Protein 1UB9 (pdb70)

Organism: Pyrococcus horikoshii (strain ATCC 700860 / DSM 12428 / JCM 9974 / NBRC 100139 / OT-3) (NCBI:txid70601)

Sequence (100 aa):
MEELKEIMKSHILGNPVRLGIMIFLLPRRKAPFSQIQKVLDLTPGNLDSHIRVLERNGLVKTYKVIADRPRTVVEITDFGMEEAKRFLSSLKAVIDGLDL

Foldseek 3Di:
DVLVVVLVPCPLCNPPVLVVVLVVQLVPQKDWLVVCCVVVVHDSVVSVVSLVSCVVVQQWDWDWDPPPPTTIMIGGDPVNNVVSVVSVVSVVVVVVVVPD

Nearest PDB structures (foldseek):
  1ub9-assembly1_A-2  TM=1.010E+00  e=4.162E-18  Pyrococcus horikoshii OT3
  5hli-assembly1_A  TM=9.163E-01  e=1.766E-05  Staphylococcus epidermidis
  5hli-assembly1_B  TM=8.101E-01  e=1.254E-04  Staphylococcus epidermidis
  3vod-assembly1_A  TM=7.818E-01  e=8.906E-04  Escherichia coli K-12
  5h3r-assembly1_B  TM=6.726E-01  e=6.424E-04  Escherichia coli K-12

CATH classification: 1.10.10.10

Radius of gyration: 14.81 Å; Cα contacts (8 Å, |Δi|>4): 107; chains: 1; bounding box: 45×22×39 Å

Secondary structure (DSSP, 8-state):
-HHHHHHHT-HHHHSHHHHHHHHHHHHHSEEEHHHHHHHTT--HHHHHHHHHHHHHTTSEEEEEE-SSS-EEEEEE-HHHHHHHHHHHHHHHHHHHHH--

Structure (mmCIF, N/CA/C/O backbone):
data_1UB9
#
_entry.id   1UB9
#
_cell.length_a   45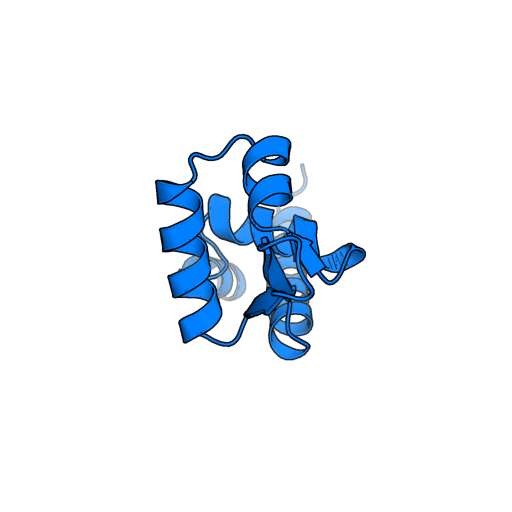.159
_cell.length_b   45.159
_cell.length_c   96.175
_cell.angle_alpha   90.00
_cell.angle_beta   90.00
_cell.angle_gamma   90.00
#
_symmetry.space_group_name_H-M   'P 43 21 2'
#
loop_
_entity.id
_entity.type
_entity.pdbx_description
1 polymer 'Hypothetical protein PH1061'
2 water water
#
loop_
_atom_site.group_PDB
_atom_site.id
_atom_site.type_symbol
_atom_site.label_atom_id
_atom_site.label_alt_id
_atom_site.label_comp_id
_atom_site.label_asym_id
_atom_site.label_entity_id
_atom_site.label_seq_id
_atom_site.pdbx_PDB_ins_code
_atom_site.Cartn_x
_atom_site.Cartn_y
_atom_site.Cartn_z
_atom_site.occupancy
_atom_site.B_iso_or_equiv
_atom_site.auth_seq_id
_atom_site.auth_comp_id
_atom_site.auth_asym_id
_atom_site.auth_atom_id
_atom_site.pdbx_PDB_model_num
ATOM 1 N N . MET A 1 1 ? 28.953 35.498 15.371 1.00 40.87 1 MET A N 1
ATOM 2 C CA . MET A 1 1 ? 30.014 36.537 15.300 1.00 40.78 1 MET A CA 1
ATOM 3 C C . MET A 1 1 ? 31.429 35.961 15.351 1.00 41.30 1 MET A C 1
ATOM 4 O O . MET A 1 1 ? 32.368 36.561 14.829 1.00 38.95 1 MET A O 1
ATOM 9 N N . GLU A 1 2 ? 31.586 34.800 15.977 1.00 42.46 2 GLU A N 1
ATOM 10 C CA . GLU A 1 2 ? 32.905 34.178 16.083 1.00 42.19 2 GLU A CA 1
ATOM 11 C C . GLU A 1 2 ? 33.454 33.665 14.745 1.00 40.73 2 GLU A C 1
ATOM 12 O O . GLU A 1 2 ? 34.650 33.774 14.479 1.00 38.49 2 GLU A O 1
ATOM 18 N N . GLU A 1 3 ? 32.593 33.108 13.899 1.00 40.45 3 GLU A N 1
ATOM 19 C CA . GLU A 1 3 ? 33.058 32.605 12.608 1.00 39.93 3 GLU A CA 1
ATOM 20 C C . GLU A 1 3 ? 33.308 33.761 11.632 1.00 37.67 3 GLU A C 1
ATOM 21 O O . GLU A 1 3 ? 34.171 33.677 10.759 1.00 36.91 3 GLU A O 1
ATOM 27 N N . LEU A 1 4 ? 32.559 34.844 11.789 1.00 34.89 4 LEU A N 1
ATOM 28 C CA . LEU A 1 4 ? 32.734 35.993 10.914 1.00 34.68 4 LEU A CA 1
ATOM 29 C C . LEU A 1 4 ? 34.138 36.565 11.094 1.00 33.20 4 LEU A C 1
ATOM 30 O O . LEU A 1 4 ? 34.824 36.852 10.118 1.00 32.11 4 LEU A O 1
ATOM 35 N N . LYS A 1 5 ? 34.564 36.717 12.346 1.00 32.86 5 LYS A N 1
ATOM 36 C CA . LYS A 1 5 ? 35.894 37.235 12.644 1.00 34.32 5 LYS A CA 1
ATOM 37 C C . LYS A 1 5 ? 36.987 36.324 12.084 1.00 35.66 5 LYS A C 1
ATOM 38 O O . LYS A 1 5 ? 38.054 36.793 11.676 1.00 34.39 5 LYS A O 1
ATOM 44 N N . GLU A 1 6 ? 36.721 35.022 12.067 1.00 35.60 6 GLU A N 1
ATOM 45 C CA . GLU A 1 6 ? 37.695 34.064 11.551 1.00 37.84 6 GLU A CA 1
ATOM 46 C C . GLU A 1 6 ? 37.974 34.358 10.082 1.00 35.83 6 GLU A C 1
ATOM 47 O O . GLU A 1 6 ? 39.126 34.394 9.646 1.00 35.12 6 GLU A O 1
ATOM 53 N N . ILE A 1 7 ? 36.909 34.573 9.320 1.00 34.56 7 ILE A N 1
ATOM 54 C CA . ILE A 1 7 ? 37.043 34.871 7.901 1.00 34.52 7 ILE A CA 1
ATOM 55 C C . ILE A 1 7 ? 37.704 36.236 7.687 1.00 34.51 7 ILE A C 1
ATOM 56 O O . ILE A 1 7 ? 38.583 36.383 6.834 1.00 33.87 7 ILE A O 1
ATOM 61 N N . MET A 1 8 ? 37.292 37.222 8.477 1.00 32.92 8 MET A N 1
ATOM 62 C CA . MET A 1 8 ? 37.832 38.575 8.377 1.00 33.06 8 MET A CA 1
ATOM 63 C C . MET A 1 8 ? 39.341 38.665 8.631 1.00 34.46 8 MET A C 1
ATOM 64 O O . MET A 1 8 ? 40.012 39.560 8.107 1.00 33.18 8 MET A O 1
ATOM 69 N N . LYS A 1 9 ? 39.871 37.746 9.434 1.00 35.12 9 LYS A N 1
ATOM 70 C CA . LYS A 1 9 ? 41.294 37.750 9.755 1.00 36.53 9 LYS A CA 1
ATOM 71 C C . LYS A 1 9 ? 42.173 36.983 8.767 1.00 35.11 9 LYS A C 1
ATOM 72 O O . LYS A 1 9 ? 43.392 36.951 8.918 1.00 34.81 9 LYS A O 1
ATOM 78 N N . SER A 1 10 ? 41.565 36.371 7.757 1.00 33.47 10 SER A N 1
ATOM 79 C CA . SER A 1 10 ? 42.337 35.630 6.760 1.00 33.70 10 SER A CA 1
ATOM 80 C C . SER A 1 10 ? 42.821 36.592 5.685 1.00 33.27 10 SER A C 1
ATOM 81 O O . SER A 1 10 ? 42.306 36.593 4.562 1.00 32.86 10 SER A O 1
ATOM 84 N N . HIS A 1 11 ? 43.818 37.404 6.026 1.00 33.87 11 HIS A N 1
ATOM 85 C CA . HIS A 1 11 ? 44.354 38.387 5.092 1.00 34.87 11 HIS A CA 1
ATOM 86 C C . HIS A 1 11 ? 45.099 37.776 3.908 1.00 33.65 11 HIS A C 1
ATOM 87 O O . HIS A 1 11 ? 45.189 38.395 2.847 1.00 32.65 11 HIS A O 1
ATOM 94 N N . ILE A 1 12 ? 45.633 36.572 4.078 1.00 30.32 12 ILE A N 1
ATOM 95 C CA . ILE A 1 12 ? 46.352 35.921 2.982 1.00 31.56 12 ILE A CA 1
ATOM 96 C C . ILE A 1 12 ? 45.375 35.256 2.007 1.00 31.04 12 ILE A C 1
ATOM 97 O O . ILE A 1 12 ? 45.301 35.630 0.837 1.00 29.73 12 ILE A O 1
ATOM 102 N N . LEU A 1 13 ? 44.615 34.279 2.500 1.00 32.37 13 LEU A N 1
ATOM 103 C CA . LEU A 1 13 ? 43.657 33.561 1.663 1.00 34.27 13 LEU A CA 1
ATOM 104 C C . LEU A 1 13 ? 42.401 34.363 1.342 1.00 34.22 13 LEU A C 1
ATOM 105 O O . LEU A 1 13 ? 41.727 34.088 0.348 1.00 35.54 13 LEU A O 1
ATOM 110 N N . GLY A 1 14 ? 42.097 35.352 2.178 1.00 33.19 14 GLY A N 1
ATOM 111 C CA . GLY A 1 14 ? 40.912 36.170 1.979 1.00 34.22 14 GLY A CA 1
ATOM 112 C C . GLY A 1 14 ? 40.949 37.103 0.781 1.00 33.24 14 GLY A C 1
ATOM 113 O O . GLY A 1 14 ? 39.904 37.383 0.185 1.00 33.66 14 GLY A O 1
ATOM 114 N N . ASN A 1 15 ? 42.137 37.602 0.444 1.00 31.28 15 ASN A N 1
ATOM 115 C CA . ASN A 1 15 ? 42.315 38.497 -0.697 1.00 29.37 15 ASN A CA 1
ATOM 116 C C . ASN A 1 15 ? 41.659 37.813 -1.899 1.00 29.59 15 ASN A C 1
ATOM 117 O O . ASN A 1 15 ? 41.923 36.643 -2.177 1.00 27.68 15 ASN A O 1
ATOM 122 N N . PRO A 1 16 ? 40.781 38.536 -2.612 1.00 31.23 16 PRO A N 1
ATOM 123 C CA . PRO A 1 16 ? 40.069 38.003 -3.779 1.00 32.48 16 PRO A CA 1
ATOM 124 C C . PRO A 1 16 ? 40.940 37.418 -4.884 1.00 32.25 16 PRO A C 1
ATOM 125 O O . PRO A 1 16 ? 40.569 36.418 -5.498 1.00 31.00 16 PRO A O 1
ATOM 129 N N . VAL A 1 17 ? 42.095 38.026 -5.134 1.00 30.62 17 VAL A N 1
ATOM 130 C CA . VAL A 1 17 ? 42.979 37.509 -6.170 1.00 30.57 17 VAL A CA 1
ATOM 131 C C . VAL A 1 17 ? 43.631 36.196 -5.727 1.00 29.56 17 VAL A C 1
ATOM 132 O O . VAL A 1 17 ? 43.600 35.204 -6.458 1.00 29.44 17 VAL A O 1
ATOM 136 N N . ARG A 1 18 ? 44.206 36.186 -4.527 1.00 27.41 18 ARG A N 1
ATOM 137 C CA . ARG A 1 18 ? 44.860 34.986 -4.005 1.00 26.70 18 ARG A CA 1
ATOM 138 C C . ARG A 1 18 ? 43.880 33.833 -3.880 1.00 27.02 18 ARG A C 1
ATOM 139 O O . ARG A 1 18 ? 44.217 32.690 -4.192 1.00 27.76 18 ARG A O 1
ATOM 147 N N . LEU A 1 19 ? 42.669 34.143 -3.420 1.00 26.83 19 LEU A N 1
ATOM 148 C CA . LEU A 1 19 ? 41.627 33.143 -3.258 1.00 27.03 19 LEU A CA 1
ATOM 149 C C . LEU A 1 19 ? 41.318 32.501 -4.601 1.00 26.83 19 LEU A C 1
ATOM 150 O O . LEU A 1 19 ? 41.178 31.276 -4.695 1.00 23.99 19 LEU A O 1
ATOM 155 N N . GLY A 1 20 ? 41.206 33.338 -5.632 1.00 26.66 20 GLY A N 1
ATOM 156 C CA . GLY A 1 20 ? 40.927 32.843 -6.972 1.00 26.69 20 GLY A CA 1
ATOM 157 C C . GLY A 1 20 ? 42.048 31.954 -7.483 1.00 26.20 20 GLY A C 1
ATOM 158 O O . GLY A 1 20 ? 41.802 30.938 -8.134 1.00 26.48 20 GLY A O 1
ATOM 159 N N . ILE A 1 21 ? 43.288 32.341 -7.201 1.00 27.45 21 ILE A N 1
ATOM 160 C CA . ILE A 1 21 ? 44.445 31.549 -7.616 1.00 25.01 21 ILE A CA 1
ATOM 161 C C . ILE A 1 21 ? 44.423 30.185 -6.930 1.00 27.15 21 ILE A C 1
ATOM 162 O O . ILE A 1 21 ? 44.759 29.164 -7.542 1.00 26.98 21 ILE A O 1
ATOM 167 N N . MET A 1 22 ? 44.045 30.168 -5.652 1.00 24.65 22 MET A N 1
ATOM 168 C CA . MET A 1 22 ? 43.994 28.918 -4.904 1.00 25.34 22 MET A CA 1
ATOM 169 C C . MET A 1 22 ? 42.837 28.040 -5.377 1.00 26.09 22 MET A C 1
ATOM 170 O O . MET A 1 22 ? 42.967 26.810 -5.441 1.00 27.19 22 MET A O 1
ATOM 175 N N . ILE A 1 23 ? 41.707 28.659 -5.712 1.00 25.43 23 ILE A N 1
ATOM 176 C CA . ILE A 1 23 ? 40.556 27.908 -6.207 1.00 25.38 23 ILE A CA 1
ATOM 177 C C . ILE A 1 23 ? 40.895 27.329 -7.582 1.00 23.94 23 ILE A C 1
ATOM 178 O O . ILE A 1 23 ? 40.491 26.219 -7.915 1.00 24.57 23 ILE A O 1
ATOM 183 N N . PHE A 1 24 ? 41.654 28.084 -8.370 1.00 24.86 24 PHE A N 1
ATOM 184 C CA . PHE A 1 24 ? 42.068 27.634 -9.697 1.00 24.80 24 PHE A CA 1
ATOM 185 C C . PHE A 1 24 ? 42.924 26.380 -9.589 1.00 26.70 24 PHE A C 1
ATOM 186 O O . PHE A 1 24 ? 42.731 25.408 -10.331 1.00 25.52 24 PHE A O 1
ATOM 194 N N . LEU A 1 25 ? 43.863 26.408 -8.647 1.00 25.84 25 LEU A N 1
ATOM 195 C CA . LEU A 1 25 ? 44.797 25.304 -8.442 1.00 27.68 25 LEU A CA 1
ATOM 196 C C . LEU A 1 25 ? 44.245 24.095 -7.696 1.00 28.07 25 LEU A C 1
ATOM 197 O O . LEU A 1 25 ? 44.760 22.987 -7.845 1.00 25.56 25 LEU A O 1
ATOM 202 N N . LEU A 1 26 ? 43.206 24.304 -6.897 1.00 28.16 26 LEU A N 1
ATOM 203 C CA . LEU A 1 26 ? 42.623 23.224 -6.106 1.00 31.01 26 LEU A CA 1
ATOM 204 C C . LEU A 1 26 ? 42.352 21.939 -6.909 1.00 31.93 26 LEU A C 1
ATOM 205 O O . LEU A 1 26 ? 42.754 20.854 -6.495 1.00 29.66 26 LEU A O 1
ATOM 210 N N . PRO A 1 27 ? 41.679 22.046 -8.068 1.00 31.64 27 PRO A N 1
ATOM 211 C CA . PRO A 1 27 ? 41.395 20.849 -8.872 1.00 33.23 27 PRO A CA 1
ATOM 212 C C . PRO A 1 27 ? 42.512 20.469 -9.849 1.00 33.04 27 PRO A C 1
ATOM 213 O O . PRO A 1 27 ? 42.544 19.351 -10.362 1.00 34.47 27 PRO A O 1
ATOM 217 N N . ARG A 1 28 ? 43.426 21.398 -10.102 1.00 32.10 28 ARG A N 1
ATOM 218 C CA . ARG A 1 28 ? 44.491 21.166 -11.073 1.00 30.70 28 ARG A CA 1
ATOM 219 C C . ARG A 1 28 ? 45.878 20.866 -10.522 1.00 30.48 28 ARG A C 1
ATOM 220 O O . ARG A 1 28 ? 46.734 20.376 -11.257 1.00 29.35 28 ARG A O 1
ATOM 228 N N . ARG A 1 29 ? 46.086 21.160 -9.240 1.00 28.89 29 ARG A N 1
ATOM 229 C CA . ARG A 1 29 ? 47.355 20.945 -8.544 1.00 31.02 29 ARG A CA 1
ATOM 230 C C . ARG A 1 29 ? 48.483 21.873 -8.973 1.00 30.36 29 ARG A C 1
ATOM 231 O O . ARG A 1 29 ? 49.183 22.431 -8.129 1.00 28.91 29 ARG A O 1
ATOM 239 N N . LYS A 1 30 ? 48.674 22.036 -10.276 1.00 29.24 30 LYS A N 1
ATOM 240 C CA . LYS A 1 30 ? 49.747 22.901 -10.762 1.00 33.48 30 LYS A CA 1
ATOM 241 C C . LYS A 1 30 ? 49.480 23.434 -12.159 1.00 32.91 30 LYS A C 1
ATOM 242 O O . LYS A 1 30 ? 48.712 22.850 -12.915 1.00 32.84 30 LYS A O 1
ATOM 248 N N . ALA A 1 31 ? 50.120 24.547 -12.493 1.00 32.27 31 ALA A N 1
ATOM 249 C CA . ALA A 1 31 ? 49.955 25.144 -13.811 1.00 31.72 31 ALA A CA 1
ATOM 250 C C . ALA A 1 31 ? 51.085 26.122 -14.087 1.00 32.00 31 ALA A C 1
ATOM 251 O O . ALA A 1 31 ? 51.694 26.659 -13.159 1.00 31.26 31 ALA A O 1
ATOM 253 N N . PRO A 1 32 ? 51.413 26.336 -15.371 1.00 32.17 32 PRO A N 1
ATOM 254 C CA . PRO A 1 32 ? 52.486 27.281 -15.678 1.00 30.39 32 PRO A CA 1
ATOM 255 C C . PRO A 1 32 ? 52.031 28.686 -15.288 1.00 30.10 32 PRO A C 1
ATOM 256 O O . PRO A 1 32 ? 50.853 29.025 -15.413 1.00 27.53 32 PRO A O 1
ATOM 260 N N . PHE A 1 33 ? 52.974 29.486 -14.810 1.00 29.82 33 PHE A N 1
ATOM 261 C CA . PHE A 1 33 ? 52.719 30.862 -14.415 1.00 31.94 33 PHE A CA 1
ATOM 262 C C . PHE A 1 33 ? 51.998 31.571 -15.563 1.00 32.62 33 PHE A C 1
ATOM 263 O O . PHE A 1 33 ? 51.002 32.273 -15.357 1.00 31.44 33 PHE A O 1
ATOM 271 N N . SER A 1 34 ? 52.497 31.366 -16.780 1.00 34.26 34 SER A N 1
ATOM 272 C CA . SER A 1 34 ? 51.914 32.006 -17.953 1.00 36.16 34 SER A CA 1
ATOM 273 C C . SER A 1 34 ? 50.446 31.650 -18.204 1.00 35.11 34 SER A C 1
ATOM 274 O O . SER A 1 34 ? 49.685 32.489 -18.681 1.00 33.78 34 SER A O 1
ATOM 277 N N . GLN A 1 35 ? 50.043 30.418 -17.895 1.00 33.92 35 GLN A N 1
ATOM 278 C CA . GLN A 1 35 ? 48.648 30.025 -18.096 1.00 32.69 35 GLN A CA 1
ATOM 279 C C . GLN A 1 35 ? 47.742 30.722 -17.081 1.00 31.93 35 GLN A C 1
ATOM 280 O O . GLN A 1 35 ? 46.697 31.266 -17.435 1.00 32.19 35 GLN A O 1
ATOM 286 N N . ILE A 1 36 ? 48.151 30.698 -15.816 1.00 30.09 36 ILE A N 1
ATOM 287 C CA . ILE A 1 36 ? 47.385 31.329 -14.748 1.00 28.64 36 ILE A CA 1
ATOM 288 C C . ILE A 1 36 ? 47.177 32.803 -15.083 1.00 28.47 36 ILE A C 1
ATOM 289 O O . ILE A 1 36 ? 46.064 33.330 -14.990 1.00 27.77 36 ILE A O 1
ATOM 294 N N . GLN A 1 37 ? 48.262 33.453 -15.484 1.00 27.79 37 GLN A N 1
ATOM 295 C CA . GLN A 1 37 ? 48.251 34.865 -15.844 1.00 30.14 37 GLN A CA 1
ATOM 296 C C . GLN A 1 37 ? 47.210 35.170 -16.924 1.00 31.38 37 GLN A C 1
ATOM 297 O O . GLN A 1 37 ? 46.435 36.120 -16.805 1.00 30.85 37 GLN A O 1
ATOM 303 N N . LYS A 1 38 ? 47.194 34.353 -17.973 1.00 31.51 38 LYS A N 1
ATOM 304 C CA . LYS A 1 38 ? 46.256 34.536 -19.072 1.00 31.98 38 LYS A CA 1
ATOM 305 C C . LYS A 1 38 ? 44.807 34.146 -18.763 1.00 30.38 38 LYS A C 1
ATOM 306 O O . LYS A 1 38 ? 43.892 34.918 -19.030 1.00 30.64 38 LYS A O 1
ATOM 312 N N . VAL A 1 39 ? 44.592 32.962 -18.199 1.00 28.91 39 VAL A N 1
ATOM 313 C CA . VAL A 1 39 ? 43.227 32.524 -17.917 1.00 29.76 39 VAL A CA 1
ATOM 314 C C . VAL A 1 39 ? 42.508 33.365 -16.849 1.00 29.68 39 VAL A C 1
ATOM 315 O O . VAL A 1 39 ? 41.301 33.606 -16.952 1.00 29.35 39 VAL A O 1
ATOM 319 N N . LEU A 1 40 ? 43.238 33.833 -15.841 1.00 28.59 40 LEU A N 1
ATOM 320 C CA . LEU A 1 40 ? 42.628 34.644 -14.787 1.00 30.48 40 LEU A CA 1
ATOM 321 C C . LEU A 1 40 ? 42.731 36.148 -15.077 1.00 32.57 40 LEU A C 1
ATOM 322 O O . LEU A 1 40 ? 42.433 36.979 -14.214 1.00 31.97 40 LEU A O 1
ATOM 327 N N . ASP A 1 41 ? 43.154 36.485 -16.294 1.00 33.56 41 ASP A N 1
ATOM 328 C CA . ASP A 1 41 ? 43.294 37.873 -16.737 1.00 36.86 41 ASP A CA 1
ATOM 329 C C . ASP A 1 41 ? 43.997 38.771 -15.720 1.00 36.25 41 ASP A C 1
ATOM 330 O O . ASP A 1 41 ? 43.447 39.780 -15.273 1.00 34.61 41 ASP A O 1
ATOM 335 N N . LEU A 1 42 ? 45.217 38.384 -15.364 1.00 34.09 42 LEU A N 1
ATOM 336 C CA . LEU A 1 42 ? 46.037 39.119 -14.412 1.00 35.51 42 LEU A CA 1
ATOM 337 C C . LEU A 1 42 ? 47.317 39.555 -15.114 1.00 37.32 42 LEU A C 1
ATOM 338 O O . LEU A 1 42 ? 47.784 38.896 -16.043 1.00 37.04 42 LEU A O 1
ATOM 343 N N . THR A 1 43 ? 47.888 40.664 -14.673 1.00 36.70 43 THR A N 1
ATOM 344 C CA . THR A 1 43 ? 49.133 41.123 -15.259 1.00 37.76 43 THR A CA 1
ATOM 345 C C . THR A 1 43 ? 50.245 40.267 -14.639 1.00 37.74 43 THR A C 1
ATOM 346 O O . THR A 1 43 ? 50.113 39.782 -13.511 1.00 35.90 43 THR A O 1
ATOM 350 N N . PRO A 1 44 ? 51.350 40.060 -15.369 1.00 37.75 44 PRO A N 1
ATOM 351 C CA . PRO A 1 44 ? 52.445 39.251 -14.825 1.00 38.36 44 PRO A CA 1
ATOM 352 C C . PRO A 1 44 ? 52.949 39.820 -13.499 1.00 38.15 44 PRO A C 1
ATOM 353 O O . PRO A 1 44 ? 53.333 39.072 -12.597 1.00 37.21 44 PRO A O 1
ATOM 357 N N . GLY A 1 45 ? 52.928 41.149 -13.392 1.00 38.41 45 GLY A N 1
ATOM 358 C CA . GLY A 1 45 ? 53.385 41.829 -12.186 1.00 36.81 45 GLY A CA 1
ATOM 359 C C . GLY A 1 45 ? 52.532 41.585 -10.951 1.00 35.88 45 GLY A C 1
ATOM 360 O O . GLY A 1 45 ? 53.059 41.335 -9.863 1.00 34.83 45 GLY A O 1
ATOM 361 N N . ASN A 1 46 ? 51.214 41.669 -11.102 1.00 36.05 46 ASN A N 1
ATOM 362 C CA . ASN A 1 46 ? 50.329 41.433 -9.973 1.00 35.29 46 ASN A CA 1
ATOM 363 C C . ASN A 1 46 ? 50.350 39.970 -9.562 1.00 32.11 46 ASN A C 1
ATOM 364 O O . ASN A 1 46 ? 50.389 39.656 -8.375 1.00 31.11 46 ASN A O 1
ATOM 369 N N . LEU A 1 47 ? 50.311 39.082 -10.548 1.00 30.45 47 LEU A N 1
ATOM 370 C CA . LEU A 1 47 ? 50.332 37.655 -10.279 1.00 30.31 47 LEU A CA 1
ATOM 371 C C . LEU A 1 47 ? 51.590 37.322 -9.494 1.00 30.90 47 LEU A C 1
ATOM 372 O O . LEU A 1 47 ? 51.542 36.643 -8.475 1.00 31.70 47 LEU A O 1
ATOM 377 N N . ASP A 1 48 ? 52.716 37.827 -9.975 1.00 33.56 48 ASP A N 1
ATOM 378 C CA . ASP A 1 48 ? 53.999 37.587 -9.332 1.00 34.82 48 ASP A CA 1
ATOM 379 C C . ASP A 1 48 ? 53.983 37.962 -7.849 1.00 35.09 48 ASP A C 1
ATOM 38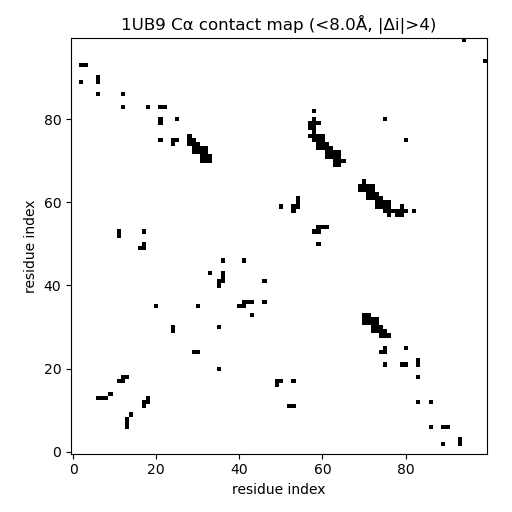0 O O . ASP A 1 48 ? 54.426 37.187 -7.000 1.00 34.69 48 ASP A O 1
ATOM 385 N N . SER A 1 49 ? 53.460 39.142 -7.533 1.00 33.83 49 SER A N 1
ATOM 386 C CA . SER A 1 49 ? 53.405 39.585 -6.148 1.00 34.41 49 SER A CA 1
ATOM 387 C C . SER A 1 49 ? 52.520 38.697 -5.287 1.00 31.19 49 SER A C 1
ATOM 388 O O . SER A 1 49 ? 52.880 38.364 -4.165 1.00 29.24 49 SER A O 1
ATOM 391 N N . HIS A 1 50 ? 51.359 38.316 -5.805 1.00 31.60 50 HIS A N 1
ATOM 392 C CA . HIS A 1 50 ? 50.463 37.448 -5.046 1.00 30.41 50 HIS A CA 1
ATOM 393 C C . HIS A 1 50 ? 51.071 36.064 -4.833 1.00 28.81 50 HIS A C 1
ATOM 394 O O . HIS A 1 50 ? 50.915 35.465 -3.767 1.00 28.86 50 HIS A O 1
ATOM 401 N N . ILE A 1 51 ? 51.767 35.563 -5.848 1.00 28.91 51 ILE A N 1
ATOM 402 C CA . ILE A 1 51 ? 52.409 34.253 -5.764 1.00 29.80 51 ILE A CA 1
ATOM 403 C C . ILE A 1 51 ? 53.468 34.248 -4.659 1.00 30.86 51 ILE A C 1
ATOM 404 O O . ILE A 1 51 ? 53.590 33.277 -3.910 1.00 28.65 51 ILE A O 1
ATOM 409 N N . ARG A 1 52 ? 54.221 35.343 -4.556 1.00 32.49 52 ARG A N 1
ATOM 410 C CA . ARG A 1 52 ? 55.257 35.477 -3.529 1.00 34.86 52 ARG A CA 1
ATOM 411 C C . ARG A 1 52 ? 54.645 35.428 -2.127 1.00 31.75 52 ARG A C 1
ATOM 412 O O . ARG A 1 52 ? 55.168 34.769 -1.235 1.00 31.93 52 ARG A O 1
ATOM 420 N N . VAL A 1 53 ? 53.533 36.128 -1.937 1.00 32.22 53 VAL A N 1
ATOM 421 C CA . VAL A 1 53 ? 52.854 36.135 -0.643 1.00 30.03 53 VAL A CA 1
ATOM 422 C C . VAL A 1 53 ? 52.417 34.706 -0.296 1.00 29.87 53 VAL A C 1
ATOM 423 O O . VAL A 1 53 ? 52.613 34.228 0.827 1.00 28.01 53 VAL A O 1
ATOM 427 N N . LEU A 1 54 ? 51.814 34.031 -1.268 1.00 28.28 54 LEU A N 1
ATOM 428 C CA . LEU A 1 54 ? 51.343 32.669 -1.064 1.00 27.38 54 LEU A CA 1
ATOM 429 C C . LEU A 1 54 ? 52.486 31.707 -0.774 1.00 29.05 54 LEU A C 1
ATOM 430 O O . LEU A 1 54 ? 52.367 30.852 0.102 1.00 28.81 54 LEU A O 1
ATOM 435 N N . GLU A 1 55 ? 53.596 31.846 -1.497 1.00 30.65 55 GLU A N 1
ATOM 436 C CA . GLU A 1 55 ? 54.724 30.942 -1.289 1.00 33.05 55 GLU A CA 1
ATOM 437 C C . GLU A 1 55 ? 55.439 31.176 0.045 1.00 34.92 55 GLU A C 1
ATOM 438 O O . GLU A 1 55 ? 55.894 30.221 0.675 1.00 31.82 55 GLU A O 1
ATOM 444 N N . ARG A 1 56 ? 55.529 32.432 0.482 1.00 35.74 56 ARG A N 1
ATOM 445 C CA . ARG A 1 56 ? 56.180 32.728 1.757 1.00 37.02 56 ARG A CA 1
ATOM 446 C C . ARG A 1 56 ? 55.383 32.105 2.891 1.00 36.64 56 ARG A C 1
ATOM 447 O O . ARG A 1 56 ? 55.913 31.863 3.974 1.00 37.84 56 ARG A O 1
ATOM 455 N N . ASN A 1 57 ? 54.101 31.852 2.644 1.00 33.58 57 ASN A N 1
ATOM 456 C CA . ASN A 1 57 ? 53.245 31.260 3.658 1.00 31.96 57 ASN A CA 1
ATOM 457 C C . ASN A 1 57 ? 52.995 29.773 3.425 1.00 31.62 57 ASN A C 1
ATOM 458 O O . ASN A 1 57 ? 52.078 29.189 4.008 1.00 32.26 57 ASN A O 1
ATOM 463 N N . GLY A 1 58 ? 53.825 29.173 2.570 1.00 30.98 58 GLY A N 1
ATOM 464 C CA . GLY A 1 58 ? 53.739 27.752 2.269 1.00 27.93 58 GLY A CA 1
ATOM 465 C C . GLY A 1 58 ? 52.461 27.234 1.632 1.00 28.96 58 GLY A C 1
ATOM 466 O O . GLY A 1 58 ? 52.191 26.032 1.695 1.00 27.60 58 GLY A O 1
ATOM 467 N N . LEU A 1 59 ? 51.685 28.119 1.007 1.00 27.82 59 LEU A N 1
ATOM 468 C CA . LEU A 1 59 ? 50.423 27.734 0.369 1.00 25.95 59 LEU A CA 1
ATOM 469 C C . LEU A 1 59 ? 50.631 27.207 -1.048 1.00 25.42 59 LEU A C 1
ATOM 470 O O . LEU A 1 59 ? 49.843 26.398 -1.552 1.00 24.89 59 LEU A O 1
ATOM 475 N N . VAL A 1 60 ? 51.687 27.685 -1.695 1.00 26.75 60 VAL A N 1
ATOM 476 C CA . VAL A 1 60 ? 52.050 27.224 -3.026 1.00 29.17 60 VAL A CA 1
ATOM 477 C C . VAL A 1 60 ? 53.568 27.129 -3.056 1.00 32.41 60 VAL A C 1
ATOM 478 O O . VAL A 1 60 ? 54.248 27.540 -2.111 1.00 30.24 60 VAL A O 1
ATOM 482 N N . LYS A 1 61 ? 54.090 26.564 -4.132 1.00 34.44 61 LYS A N 1
ATOM 483 C CA . LYS A 1 61 ? 55.524 26.440 -4.304 1.00 37.79 61 LYS A CA 1
ATOM 484 C C . LYS A 1 61 ? 55.744 26.718 -5.786 1.00 37.00 61 LYS A C 1
ATOM 485 O O . LYS A 1 61 ? 54.868 26.450 -6.606 1.00 36.82 61 LYS A O 1
ATOM 491 N N . THR A 1 62 ? 56.886 27.293 -6.125 1.00 37.12 62 THR A N 1
ATOM 492 C CA . THR A 1 62 ? 57.182 27.587 -7.519 1.00 38.64 62 THR A CA 1
ATOM 493 C C . THR A 1 62 ? 58.548 27.019 -7.837 1.00 39.94 62 THR A C 1
ATOM 494 O O . THR A 1 62 ? 59.389 26.876 -6.952 1.00 37.68 62 THR A O 1
ATOM 498 N N . TYR A 1 63 ? 58.758 26.686 -9.104 1.00 41.55 63 TYR A N 1
ATOM 499 C CA . TYR A 1 63 ? 60.029 26.136 -9.544 1.00 43.22 63 TYR A CA 1
ATOM 500 C C . TYR A 1 63 ? 60.126 26.265 -11.052 1.00 44.79 63 TYR A C 1
ATOM 501 O O . TYR A 1 63 ? 59.117 26.198 -11.757 1.00 44.71 63 TYR A O 1
ATOM 510 N N . LYS A 1 64 ? 61.344 26.472 -11.536 1.00 46.00 64 LYS A N 1
ATOM 511 C CA . LYS A 1 64 ? 61.578 26.621 -12.960 1.00 48.72 64 LYS A CA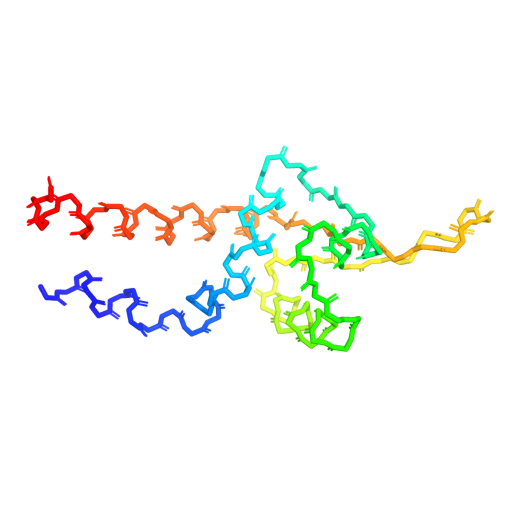 1
ATOM 512 C C . LYS A 1 64 ? 61.801 25.260 -13.588 1.00 49.07 64 LYS A C 1
ATOM 513 O O . 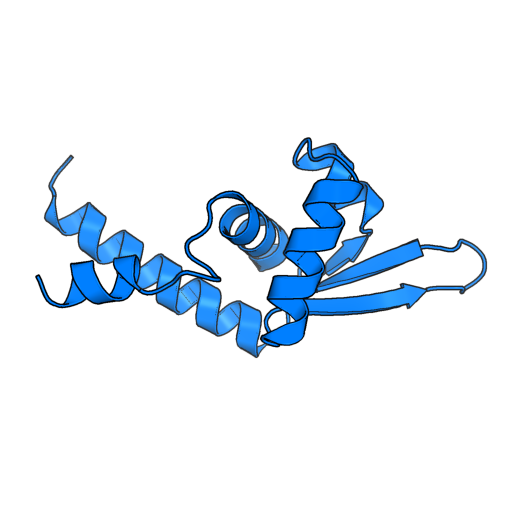LYS A 1 64 ? 62.549 24.438 -13.066 1.00 49.60 64 LYS A O 1
ATOM 519 N N . VAL A 1 65 ? 61.124 25.018 -14.700 1.00 51.43 65 VAL A N 1
ATOM 520 C CA . VAL A 1 65 ? 61.280 23.772 -15.426 1.00 54.82 65 VAL A CA 1
ATOM 521 C C . VAL A 1 65 ? 62.082 24.159 -16.660 1.00 57.71 65 VAL A C 1
ATOM 522 O O . VAL A 1 65 ? 61.532 24.707 -17.619 1.00 56.00 65 VAL A O 1
ATOM 526 N N . ILE A 1 66 ? 63.388 23.901 -16.614 1.00 61.23 66 ILE A N 1
ATOM 527 C CA . ILE A 1 66 ? 64.272 24.243 -17.720 1.00 65.79 66 ILE A CA 1
ATOM 528 C C . ILE A 1 66 ? 64.595 23.035 -18.588 1.00 68.46 66 ILE A C 1
ATOM 529 O O . ILE A 1 66 ? 65.702 22.917 -19.118 1.00 69.63 66 ILE A O 1
ATOM 534 N N . ALA A 1 67 ? 63.620 22.141 -18.736 1.00 71.07 67 ALA A N 1
ATOM 535 C CA . ALA A 1 67 ? 63.796 20.950 -19.557 1.00 72.97 67 ALA A CA 1
ATOM 536 C C . ALA A 1 67 ? 63.849 21.373 -21.014 1.00 74.55 67 ALA A C 1
ATOM 537 O O . ALA A 1 67 ? 63.452 20.634 -21.910 1.00 75.77 67 ALA A O 1
ATOM 539 N N . ASP A 1 68 ? 64.330 22.593 -21.225 1.00 75.77 68 ASP A N 1
ATOM 540 C CA . ASP A 1 68 ? 64.492 23.190 -22.548 1.00 76.10 68 ASP A CA 1
ATOM 541 C C . ASP A 1 68 ? 63.216 23.714 -23.218 1.00 75.44 68 ASP A C 1
ATOM 542 O O . ASP A 1 68 ? 62.951 23.486 -24.396 1.00 75.24 68 ASP A O 1
ATOM 547 N N . ARG A 1 69 ? 62.455 24.421 -22.396 1.00 73.87 69 ARG A N 1
ATOM 548 C CA . ARG A 1 69 ? 61.234 25.130 -22.726 1.00 72.05 69 ARG A CA 1
ATOM 549 C C . ARG A 1 69 ? 61.035 25.846 -21.409 1.00 68.73 69 ARG A C 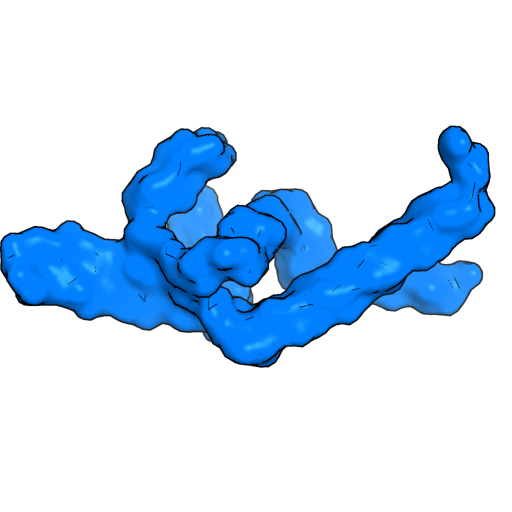1
ATOM 550 O O . ARG A 1 69 ? 60.164 25.458 -20.642 1.00 68.86 69 ARG A O 1
ATOM 558 N N . PRO A 1 70 ? 61.880 26.848 -21.094 1.00 65.54 70 PRO A N 1
ATOM 559 C CA . PRO A 1 70 ? 61.825 27.656 -19.868 1.00 62.10 70 PRO A CA 1
ATOM 560 C C . PRO A 1 70 ? 60.393 28.037 -19.455 1.00 57.87 70 PRO A C 1
ATOM 561 O O . PRO A 1 70 ? 59.677 28.724 -20.198 1.00 57.68 70 PRO A O 1
ATOM 565 N N . ARG A 1 71 ? 60.002 27.606 -18.260 1.00 53.34 71 ARG A N 1
ATOM 566 C CA . ARG A 1 71 ? 58.681 27.887 -17.725 1.00 49.08 71 ARG A CA 1
ATOM 567 C C . ARG A 1 71 ? 58.683 27.786 -16.212 1.00 44.61 71 ARG A C 1
ATOM 568 O O . ARG A 1 71 ? 59.324 26.912 -15.621 1.00 41.44 71 ARG A O 1
ATOM 576 N N . THR A 1 72 ? 57.982 28.722 -15.593 1.00 39.91 72 THR A N 1
ATOM 577 C CA . THR A 1 72 ? 57.851 28.737 -14.156 1.00 38.29 72 THR A CA 1
ATOM 578 C C . THR A 1 72 ? 56.509 28.077 -13.880 1.00 36.81 72 THR A C 1
ATOM 579 O O . THR A 1 72 ? 55.486 28.458 -14.456 1.00 36.31 72 THR A O 1
ATOM 583 N N . VAL A 1 73 ? 56.518 27.070 -13.017 1.00 34.18 73 VAL A N 1
ATOM 584 C CA . VAL A 1 73 ? 55.295 26.367 -12.670 1.00 34.25 73 VAL A CA 1
ATOM 585 C C . VAL A 1 73 ? 54.868 26.745 -11.252 1.00 34.03 73 VAL A C 1
ATOM 586 O O . VAL A 1 73 ? 55.708 26.917 -10.361 1.00 32.80 73 VAL A O 1
ATOM 590 N N . VAL A 1 74 ? 53.562 26.909 -11.062 1.00 32.00 74 VAL A N 1
ATOM 591 C CA . VAL A 1 74 ? 53.013 27.231 -9.752 1.00 29.31 74 VAL A CA 1
ATOM 592 C C . VAL A 1 74 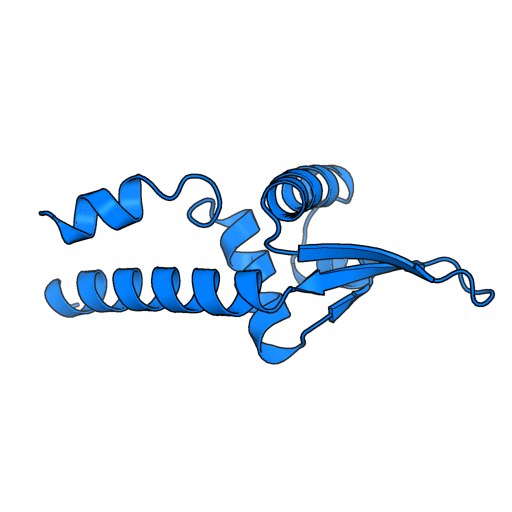? 52.272 25.985 -9.295 1.00 29.84 74 VAL A C 1
ATOM 593 O O . VAL A 1 74 ? 51.419 25.472 -10.008 1.00 30.14 74 VAL A O 1
ATOM 597 N N . GLU A 1 75 ? 52.605 25.492 -8.111 1.00 28.69 75 GLU A N 1
ATOM 598 C CA . GLU A 1 75 ? 51.964 24.294 -7.598 1.00 31.13 75 GLU A CA 1
ATOM 599 C C . GLU A 1 75 ? 51.408 24.548 -6.210 1.00 29.78 75 GLU A C 1
ATOM 600 O O . GLU A 1 75 ? 52.073 25.153 -5.371 1.00 29.72 75 GLU A O 1
ATOM 606 N N . ILE A 1 76 ? 50.182 24.098 -5.971 1.00 28.84 76 ILE A N 1
ATOM 607 C CA . ILE A 1 76 ? 49.569 24.262 -4.660 1.00 28.99 76 ILE A CA 1
ATOM 608 C C . ILE A 1 76 ? 50.131 23.138 -3.789 1.00 30.70 76 ILE A C 1
ATOM 609 O O . ILE A 1 76 ? 50.278 22.002 -4.250 1.00 29.85 76 ILE A O 1
ATOM 614 N N . THR A 1 77 ? 50.489 23.459 -2.548 1.00 30.23 77 THR A N 1
ATOM 615 C CA . THR A 1 77 ? 51.046 22.462 -1.645 1.00 30.74 77 THR A CA 1
ATOM 616 C C . THR A 1 77 ? 49.921 21.741 -0.927 1.00 32.20 77 THR A C 1
ATOM 617 O O . THR A 1 77 ? 48.770 22.171 -0.980 1.00 29.68 77 THR A O 1
ATOM 621 N N . ASP A 1 78 ? 50.254 20.640 -0.261 1.00 31.69 78 ASP A N 1
ATOM 622 C CA . ASP A 1 78 ? 49.254 19.885 0.482 1.00 33.80 78 ASP A CA 1
ATOM 623 C C . ASP A 1 78 ? 48.662 20.775 1.571 1.00 31.78 78 ASP A C 1
ATOM 624 O O . ASP A 1 78 ? 47.458 20.736 1.830 1.00 31.94 78 ASP A O 1
ATOM 629 N N . PHE A 1 79 ? 49.506 21.595 2.192 1.00 29.84 79 PHE A N 1
ATOM 630 C CA . PHE A 1 79 ? 49.036 22.515 3.222 1.00 30.67 79 PHE A CA 1
ATOM 631 C C . PHE A 1 79 ? 48.099 23.529 2.555 1.00 31.92 79 PHE A C 1
ATOM 632 O O . PHE A 1 79 ? 47.024 23.832 3.072 1.00 30.59 79 PHE A O 1
ATOM 640 N N . GLY A 1 80 ? 48.521 24.049 1.404 1.00 30.25 80 GLY A N 1
ATOM 641 C CA . GLY A 1 80 ? 47.702 25.009 0.683 1.00 29.00 80 GLY A CA 1
ATOM 642 C C . GLY A 1 80 ? 46.316 24.456 0.402 1.00 28.17 80 GLY A C 1
ATOM 643 O O . GLY A 1 80 ? 45.313 25.135 0.616 1.00 28.46 80 GLY A O 1
ATOM 644 N N . MET A 1 81 ? 46.249 23.216 -0.073 1.00 28.75 81 MET A N 1
ATOM 645 C CA . MET A 1 81 ? 44.958 22.596 -0.359 1.00 29.56 81 MET A CA 1
ATOM 646 C C . MET A 1 81 ? 44.066 22.532 0.884 1.00 27.96 81 MET A C 1
ATOM 647 O O . MET A 1 81 ? 42.881 22.858 0.821 1.00 27.33 81 MET A O 1
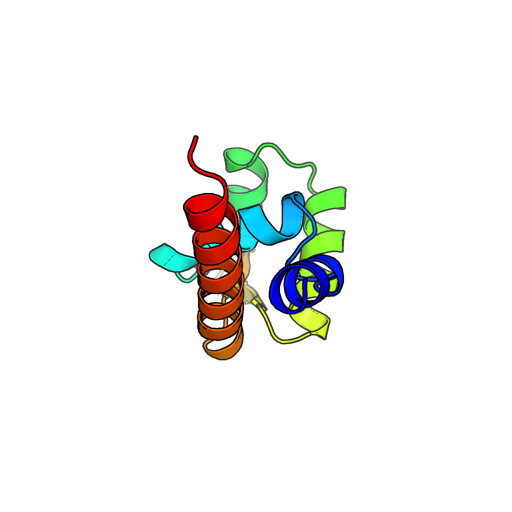ATOM 652 N N . GLU A 1 82 ? 44.627 22.111 2.013 1.00 31.39 82 GLU A N 1
ATOM 653 C CA . GLU A 1 82 ? 43.839 22.015 3.241 1.00 33.01 82 GLU A CA 1
ATOM 654 C C . GLU A 1 82 ? 43.405 23.367 3.803 1.00 31.71 82 GLU A C 1
ATOM 655 O O . GLU A 1 82 ? 42.266 23.517 4.250 1.00 32.52 82 GLU A O 1
ATOM 661 N N . GLU A 1 83 ? 44.303 24.345 3.783 1.00 30.49 83 GLU A N 1
ATOM 662 C CA . GLU A 1 83 ? 43.980 25.680 4.281 1.00 32.69 83 GLU A CA 1
ATOM 663 C C . GLU A 1 83 ? 42.869 26.292 3.444 1.00 31.62 83 GLU A C 1
ATOM 664 O O . GLU A 1 83 ? 41.941 26.895 3.978 1.00 33.58 83 GLU A O 1
ATOM 670 N N . ALA A 1 84 ? 42.972 26.139 2.126 1.00 32.47 84 ALA A N 1
ATOM 671 C CA . ALA A 1 84 ? 41.967 26.679 1.220 1.00 30.35 84 ALA A CA 1
ATOM 672 C C . ALA A 1 84 ? 40.615 26.041 1.507 1.00 31.55 84 ALA A C 1
ATOM 673 O O . ALA A 1 84 ? 39.600 26.735 1.567 1.00 29.40 84 ALA A O 1
ATOM 675 N N . LYS A 1 85 ? 40.603 24.720 1.679 1.00 31.23 85 LYS A N 1
ATOM 676 C CA . LYS A 1 85 ? 39.359 24.011 1.970 1.00 34.10 85 LYS A CA 1
ATOM 677 C C . LYS A 1 85 ? 38.766 24.481 3.291 1.00 33.58 85 LYS A C 1
ATOM 678 O O . LYS A 1 85 ? 37.556 24.683 3.391 1.00 34.33 85 LYS A O 1
ATOM 684 N N . ARG A 1 86 ? 39.616 24.658 4.301 1.00 34.52 86 ARG A N 1
ATOM 685 C CA . ARG A 1 86 ? 39.149 25.130 5.604 1.00 35.42 86 ARG A CA 1
ATOM 686 C C . ARG A 1 86 ? 38.518 26.508 5.444 1.00 33.36 86 ARG A C 1
ATOM 687 O O . ARG A 1 86 ? 37.420 26.768 5.934 1.00 32.41 86 ARG A O 1
ATOM 695 N N . PHE A 1 87 ? 39.231 27.404 4.775 1.00 31.13 87 PHE A N 1
ATOM 696 C CA . PHE A 1 87 ? 38.711 28.745 4.571 1.00 30.74 87 PHE A CA 1
ATOM 697 C C . PHE A 1 87 ? 37.421 28.730 3.750 1.00 29.71 87 PHE A C 1
ATOM 698 O O . PHE A 1 87 ? 36.471 29.443 4.066 1.00 28.71 87 PHE A O 1
ATOM 706 N N . LEU A 1 88 ? 37.385 27.930 2.691 1.00 28.89 88 LEU A N 1
ATOM 707 C CA . LEU A 1 88 ? 36.189 27.872 1.857 1.00 30.32 88 LEU A CA 1
ATOM 708 C C . LEU A 1 88 ? 35.000 27.294 2.615 1.00 30.72 88 LEU A C 1
ATOM 709 O O . LEU A 1 88 ? 33.856 27.667 2.365 1.00 30.62 88 LEU A O 1
ATOM 714 N N . SER A 1 89 ? 35.274 26.381 3.540 1.00 31.96 89 SER A N 1
ATOM 715 C CA . SER A 1 89 ? 34.219 25.774 4.340 1.00 33.43 89 SER A CA 1
ATOM 716 C C . SER A 1 89 ? 33.659 26.777 5.340 1.00 31.96 89 SER A C 1
ATOM 717 O O . SER A 1 89 ? 32.452 26.812 5.575 1.00 31.97 89 SER A O 1
ATOM 720 N N . SER A 1 90 ? 34.536 27.587 5.930 1.00 31.77 90 SER A N 1
ATOM 721 C CA . SER A 1 90 ? 34.105 28.592 6.894 1.00 33.64 90 SER A CA 1
ATOM 722 C C . SER A 1 90 ? 33.237 29.618 6.182 1.00 34.79 90 SER A C 1
ATOM 723 O O . SER A 1 90 ? 32.214 30.057 6.709 1.00 32.66 90 SER A O 1
ATOM 726 N N . LEU A 1 91 ? 33.659 29.991 4.976 1.00 33.81 91 LEU A N 1
ATOM 727 C CA . LEU A 1 91 ? 32.937 30.960 4.163 1.00 33.99 91 LEU A CA 1
ATOM 728 C C . LEU A 1 91 ? 31.559 30.426 3.794 1.00 34.16 91 LEU A C 1
ATOM 729 O O . LEU A 1 91 ? 30.562 31.154 3.824 1.00 34.17 91 LEU A O 1
ATOM 734 N N . LYS A 1 92 ? 31.510 29.149 3.435 1.00 34.07 92 LYS A N 1
ATOM 735 C CA . LYS A 1 92 ? 30.256 28.510 3.057 1.00 36.87 92 LYS A CA 1
ATOM 736 C C . LYS A 1 92 ? 29.276 28.505 4.235 1.00 36.25 92 LYS A C 1
ATOM 737 O O . LYS A 1 92 ? 28.088 28.757 4.065 1.00 38.05 92 LYS A O 1
ATOM 743 N N . ALA A 1 93 ? 29.784 28.219 5.428 1.00 36.96 93 ALA A N 1
ATOM 744 C CA . ALA A 1 93 ? 28.958 28.179 6.628 1.00 36.73 93 ALA A CA 1
ATOM 745 C C . ALA A 1 93 ? 28.362 29.550 6.933 1.00 36.85 93 ALA A C 1
ATOM 746 O O . ALA A 1 93 ? 27.193 29.654 7.299 1.00 34.93 93 ALA A O 1
ATOM 748 N N . VAL A 1 94 ? 29.162 30.602 6.785 1.00 36.80 94 VAL A N 1
ATOM 749 C CA . VAL A 1 94 ? 28.669 31.953 7.044 1.00 36.61 94 VAL A CA 1
ATOM 750 C C . VAL A 1 94 ? 27.574 32.297 6.036 1.00 36.62 94 VAL A C 1
ATOM 751 O O . VAL A 1 94 ? 26.511 32.793 6.403 1.00 36.01 94 VAL A O 1
ATOM 755 N N . ILE A 1 95 ? 27.826 32.015 4.764 1.00 38.28 95 ILE A N 1
ATOM 756 C CA . ILE A 1 95 ? 26.842 32.298 3.728 1.00 40.88 95 ILE A CA 1
ATOM 757 C C . ILE A 1 95 ? 25.525 31.541 3.962 1.00 43.68 95 ILE A C 1
ATOM 758 O O . ILE A 1 95 ? 24.446 32.129 3.858 1.00 41.99 95 ILE A O 1
ATOM 763 N N . ASP A 1 96 ? 25.612 30.251 4.288 1.00 45.07 96 ASP A N 1
ATOM 764 C CA . ASP A 1 96 ? 24.411 29.449 4.531 1.00 47.28 96 ASP A CA 1
ATOM 765 C C . ASP A 1 96 ? 23.561 30.009 5.665 1.00 47.29 96 ASP A C 1
ATOM 766 O O . ASP A 1 96 ? 22.336 29.892 5.652 1.00 48.62 96 ASP A O 1
ATOM 771 N N . GLY A 1 97 ? 24.211 30.612 6.649 1.00 47.47 97 GLY A N 1
ATOM 772 C CA . GLY A 1 97 ? 23.475 31.175 7.762 1.00 49.04 97 GLY A CA 1
ATOM 773 C C . GLY A 1 97 ? 22.709 32.432 7.394 1.00 50.24 97 GLY A C 1
ATOM 774 O O . GLY A 1 97 ? 21.772 32.814 8.093 1.00 50.59 97 GLY A O 1
ATOM 775 N N . LEU A 1 98 ? 23.092 33.071 6.293 1.00 50.97 98 LEU A N 1
ATOM 776 C CA . LEU A 1 98 ? 22.439 34.303 5.858 1.00 53.90 98 LEU A CA 1
ATOM 777 C C . LEU A 1 98 ? 21.085 34.120 5.175 1.00 56.98 98 LEU A C 1
ATOM 778 O O . LEU A 1 98 ? 20.265 35.039 5.170 1.00 57.21 98 LEU A O 1
ATOM 783 N N . ASP A 1 99 ? 20.853 32.945 4.597 1.00 61.46 99 ASP A N 1
ATOM 784 C CA . ASP A 1 99 ? 19.597 32.670 3.899 1.00 65.35 99 ASP A CA 1
ATOM 785 C C . ASP A 1 99 ? 19.392 33.612 2.721 1.00 66.91 99 ASP A C 1
ATOM 786 O O . ASP A 1 99 ? 18.694 34.622 2.834 1.00 68.17 99 ASP A O 1
ATOM 791 N N . LEU 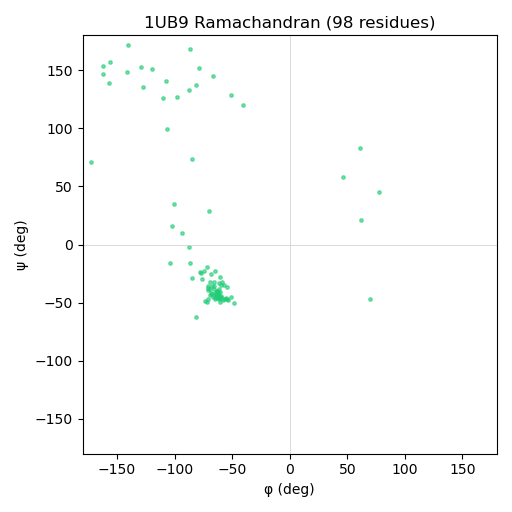A 1 100 ? 20.003 33.277 1.591 1.00 67.87 100 LEU A N 1
ATOM 792 C CA . LEU A 1 100 ? 19.885 34.091 0.392 1.00 69.22 100 LEU A CA 1
ATOM 793 C C . LEU A 1 100 ? 19.017 33.393 -0.644 1.00 70.24 100 LEU A C 1
ATOM 794 O O . LEU A 1 100 ? 18.620 32.234 -0.400 1.00 70.83 100 LEU A O 1
#

Solvent-accessible surface area: 6656 Å² total; per-residue (Å²): 158,140,97,74,118,106,27,141,164,32,137,31,13,27,42,106,46,39,28,29,0,0,80,25,0,33,108,133,78,110,7,27,39,53,100,0,40,155,94,57,132,34,76,77,50,84,0,57,48,24,9,118,22,0,64,174,65,34,6,2,81,43,80,114,51,118,64,131,145,106,110,40,17,0,29,0,20,103,105,0,38,95,48,1,103,131,17,51,69,25,48,132,59,36,87,89,68,115,128,190

B-factor: mean 39.16, std 12.24, range [12.68, 81.21]

InterPro domains:
  IPR001845 HTH ArsR-type DNA-binding domain [SM00418] (8-93)
  IPR011991 ArsR-like helix-turn-helix domain [cd00090] (11-96)
  IPR027395 Winged helix DNA-binding domain [PF13601] (17-95)
  IPR027395 Winged helix DNA-binding domain [PTHR37318] (6-98)
  IPR036388 Winged helix-like DNA-binding domain superfamily [G3DSA:1.10.10.10] (1-100)
  IPR036390 Winged helix DNA-binding domain superfamily [SSF46785] (2-96)